Protein AF-A0A1F7WSY1-F1 (afdb_monomer)

Structure (mmCIF, N/CA/C/O backbone):
data_AF-A0A1F7WSY1-F1
#
_entry.id   AF-A0A1F7WSY1-F1
#
loop_
_atom_site.group_PDB
_atom_site.id
_atom_site.type_symbol
_atom_site.label_atom_id
_atom_site.label_alt_id
_atom_site.label_comp_id
_atom_site.label_asym_id
_atom_site.label_entity_id
_atom_site.label_seq_id
_atom_site.pdbx_PDB_ins_code
_atom_site.Cartn_x
_atom_site.Cartn_y
_atom_site.Cartn_z
_atom_site.occupancy
_atom_site.B_iso_or_equiv
_atom_site.auth_seq_id
_atom_site.auth_comp_id
_atom_site.auth_asym_id
_atom_site.auth_atom_id
_atom_site.pdbx_PDB_model_num
ATOM 1 N N . MET A 1 1 ? 12.623 -7.078 -14.107 1.00 89.69 1 MET A N 1
ATOM 2 C CA . MET A 1 1 ? 13.738 -6.676 -13.212 1.00 89.69 1 MET A CA 1
ATOM 3 C C . MET A 1 1 ? 13.672 -5.173 -12.927 1.00 89.69 1 MET A C 1
ATOM 5 O O . MET A 1 1 ? 12.948 -4.482 -13.641 1.00 89.69 1 MET A O 1
ATOM 9 N N . TYR A 1 2 ? 14.386 -4.646 -11.928 1.00 92.38 2 TYR A N 1
ATOM 10 C CA . TYR A 1 2 ? 14.511 -3.197 -11.678 1.00 92.38 2 TYR A CA 1
ATOM 11 C C . TYR A 1 2 ? 15.981 -2.773 -11.548 1.00 92.38 2 TYR A C 1
ATOM 13 O O . TYR A 1 2 ? 16.820 -3.574 -11.145 1.00 92.38 2 TYR A O 1
ATOM 21 N N . CYS A 1 3 ? 16.303 -1.524 -11.893 1.00 93.38 3 CYS A N 1
ATOM 22 C CA . CYS A 1 3 ? 17.644 -0.972 -11.691 1.00 93.38 3 CYS A CA 1
ATOM 23 C C . CYS A 1 3 ? 17.739 -0.294 -10.312 1.00 93.38 3 CYS A C 1
ATOM 25 O O . CYS A 1 3 ? 16.934 0.609 -10.045 1.00 93.38 3 CYS A O 1
ATOM 27 N N . PRO A 1 4 ? 18.701 -0.671 -9.446 1.00 92.19 4 PRO A N 1
ATOM 28 C CA . PRO A 1 4 ? 18.870 -0.024 -8.150 1.00 92.19 4 PRO A CA 1
ATOM 29 C C . PRO A 1 4 ? 19.307 1.436 -8.281 1.00 92.19 4 PRO A C 1
ATOM 31 O O . PRO A 1 4 ? 18.852 2.240 -7.477 1.00 92.19 4 PRO A O 1
ATOM 34 N N . GLU A 1 5 ? 20.072 1.809 -9.311 1.00 94.31 5 GLU A N 1
ATOM 35 C CA . GLU A 1 5 ? 20.582 3.176 -9.481 1.00 94.31 5 GLU A CA 1
ATOM 36 C C . GLU A 1 5 ? 19.588 4.089 -10.205 1.00 94.31 5 GLU A C 1
ATOM 38 O O . GLU A 1 5 ? 19.023 5.000 -9.599 1.00 94.31 5 GLU A O 1
ATOM 43 N N . CYS A 1 6 ? 19.278 3.804 -11.474 1.00 92.31 6 CYS A N 1
ATOM 44 C CA . CYS A 1 6 ? 18.377 4.633 -12.284 1.00 92.31 6 CYS A CA 1
ATOM 45 C C . CYS A 1 6 ? 16.902 4.597 -11.841 1.00 92.31 6 CYS A C 1
ATOM 47 O O . CYS A 1 6 ? 16.090 5.326 -12.404 1.00 92.31 6 CYS A O 1
ATOM 49 N N . LYS A 1 7 ? 16.524 3.721 -10.896 1.00 89.06 7 LYS A N 1
ATOM 50 C CA . LYS A 1 7 ? 15.145 3.487 -10.406 1.00 89.06 7 LYS A CA 1
ATOM 51 C C . LYS A 1 7 ? 14.112 3.104 -11.485 1.00 89.06 7 LYS A C 1
ATOM 53 O O . LYS A 1 7 ? 12.918 3.031 -11.185 1.00 89.06 7 LYS A O 1
ATOM 58 N N . VAL A 1 8 ? 14.567 2.828 -12.710 1.00 87.44 8 VAL A N 1
ATOM 59 C CA . VAL A 1 8 ? 13.751 2.351 -13.833 1.00 87.44 8 VAL A CA 1
ATOM 60 C C . VAL A 1 8 ? 13.444 0.858 -13.720 1.00 87.44 8 VAL A C 1
ATOM 62 O O . VAL A 1 8 ? 14.187 0.082 -13.109 1.00 87.44 8 VAL A O 1
ATOM 65 N N . ASN A 1 9 ? 12.344 0.448 -14.345 1.00 88.62 9 ASN A N 1
ATOM 66 C CA . ASN A 1 9 ? 11.830 -0.913 -14.297 1.00 88.62 9 ASN A CA 1
ATOM 67 C C . ASN A 1 9 ? 11.799 -1.539 -15.694 1.00 88.62 9 ASN A C 1
ATOM 69 O O . ASN A 1 9 ? 11.517 -0.865 -16.682 1.00 88.62 9 ASN A O 1
ATOM 73 N N . TYR A 1 10 ? 12.015 -2.851 -15.756 1.00 85.50 10 TYR A N 1
ATOM 74 C CA . TYR A 1 10 ? 12.057 -3.623 -16.993 1.00 85.50 10 TYR A CA 1
ATOM 75 C C . TYR A 1 10 ? 11.055 -4.777 -16.945 1.00 85.50 10 TYR A C 1
ATOM 77 O O . TYR A 1 10 ? 11.043 -5.575 -15.997 1.00 85.50 10 TYR A O 1
ATOM 85 N N . LYS A 1 11 ? 10.248 -4.892 -18.003 1.00 80.94 11 LYS A N 1
ATOM 86 C CA . LYS A 1 11 ? 9.340 -6.017 -18.243 1.00 80.94 11 LYS A CA 1
ATOM 87 C C . LYS A 1 11 ? 10.084 -7.095 -19.039 1.00 80.94 11 LYS A C 1
ATOM 89 O O . LYS A 1 11 ? 10.349 -6.901 -20.219 1.00 80.94 11 LYS A O 1
ATOM 94 N N . GLY A 1 12 ? 10.425 -8.201 -18.380 1.00 76.75 12 GLY A N 1
ATOM 95 C CA . GLY A 1 12 ? 11.245 -9.286 -18.935 1.00 76.75 12 GLY A CA 1
ATOM 96 C C . GLY A 1 12 ? 12.571 -9.492 -18.195 1.00 76.75 12 GLY A C 1
ATOM 97 O O . GLY A 1 12 ? 12.877 -8.789 -17.222 1.00 76.75 12 GLY A O 1
ATOM 98 N N . GLU A 1 13 ? 13.342 -10.471 -18.667 1.00 78.12 13 GLU A N 1
ATOM 99 C CA . GLU A 1 13 ? 14.622 -10.900 -18.090 1.00 78.12 13 GLU A CA 1
ATOM 100 C C . GLU A 1 13 ? 15.801 -10.213 -18.785 1.00 78.12 13 GLU A C 1
ATOM 102 O O . GLU A 1 13 ? 16.451 -10.749 -19.678 1.00 78.12 13 GLU A O 1
ATOM 107 N N . PHE A 1 14 ? 16.067 -8.981 -18.361 1.00 87.19 14 PHE A N 1
ATOM 108 C CA . PHE A 1 14 ? 17.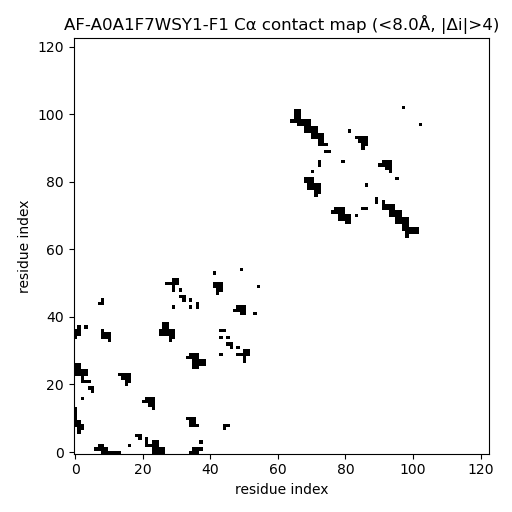289 -8.257 -18.697 1.00 87.19 14 PHE A CA 1
ATOM 109 C C . PHE A 1 14 ? 18.281 -8.407 -17.543 1.00 87.19 14 PHE A C 1
ATOM 111 O O . PHE A 1 14 ? 17.884 -8.257 -16.387 1.00 87.19 14 PHE A O 1
ATOM 118 N N . LYS A 1 15 ? 19.561 -8.663 -17.843 1.00 92.88 15 LYS A N 1
ATOM 119 C CA . LYS A 1 15 ? 20.605 -8.773 -16.811 1.00 92.88 15 LYS A CA 1
ATOM 120 C C . LYS A 1 15 ? 21.173 -7.416 -16.375 1.00 92.88 15 LYS A C 1
ATOM 122 O O . LYS A 1 15 ? 21.430 -7.226 -15.195 1.00 92.88 15 LYS A O 1
ATOM 127 N N . TYR A 1 16 ? 21.327 -6.470 -17.303 1.00 95.44 16 TYR A N 1
ATOM 128 C CA . TYR A 1 16 ? 21.948 -5.164 -17.049 1.00 95.44 16 TYR A CA 1
ATOM 129 C C . TYR A 1 16 ? 21.058 -4.000 -17.496 1.00 95.44 16 TYR A C 1
ATOM 131 O O . TYR A 1 16 ? 20.270 -4.120 -18.438 1.00 95.44 16 TYR A O 1
ATOM 139 N N . CYS A 1 17 ? 21.180 -2.868 -16.804 1.00 94.38 17 CYS A N 1
ATOM 140 C CA . CYS A 1 17 ? 20.472 -1.627 -17.092 1.00 94.38 17 CYS A CA 1
ATOM 141 C C . CYS A 1 17 ? 20.983 -1.001 -18.393 1.00 94.38 17 CYS A C 1
ATOM 143 O O . CYS A 1 17 ? 22.165 -0.692 -18.504 1.00 94.38 17 CYS A O 1
ATOM 145 N N . VAL A 1 18 ? 20.093 -0.723 -19.349 1.00 92.25 18 VAL A N 1
ATOM 146 C CA . VAL A 1 18 ? 20.489 -0.125 -20.643 1.00 92.25 18 VAL A CA 1
ATOM 147 C C . VAL A 1 18 ? 21.022 1.311 -20.528 1.00 92.25 18 VAL A C 1
ATOM 149 O O . VAL A 1 18 ? 21.608 1.815 -21.479 1.00 92.25 18 VAL A O 1
ATOM 152 N N . THR A 1 19 ? 20.813 1.973 -19.383 1.00 93.75 19 THR A N 1
ATOM 153 C CA . THR A 1 19 ? 21.192 3.378 -19.160 1.00 93.75 19 THR A CA 1
ATOM 154 C C . THR A 1 19 ? 22.507 3.530 -18.393 1.00 93.75 19 THR A C 1
ATOM 156 O O . THR A 1 19 ? 23.304 4.396 -18.733 1.00 93.75 19 THR A O 1
ATOM 159 N N . CYS A 1 20 ? 22.742 2.713 -17.360 1.00 96.19 20 CYS A N 1
ATOM 160 C CA . CYS A 1 20 ? 23.930 2.812 -16.496 1.00 96.19 20 CYS A CA 1
ATOM 161 C C . CYS A 1 20 ? 24.784 1.536 -16.431 1.00 96.19 20 CYS A C 1
ATOM 163 O O . CYS A 1 20 ? 25.765 1.510 -15.697 1.00 96.19 20 CYS A O 1
ATOM 165 N N . ASN A 1 21 ? 24.416 0.480 -17.164 1.00 95.81 21 ASN A N 1
ATOM 166 C CA . ASN A 1 21 ? 25.078 -0.831 -17.177 1.00 95.81 21 ASN A CA 1
ATOM 167 C C . ASN A 1 21 ? 25.115 -1.584 -15.822 1.00 95.81 21 ASN A C 1
ATOM 169 O O . ASN A 1 21 ? 25.720 -2.649 -15.731 1.00 95.81 21 ASN A O 1
ATOM 173 N N . GLU A 1 22 ? 24.433 -1.079 -14.792 1.00 96.75 22 GLU A N 1
ATOM 174 C CA . GLU A 1 22 ? 24.300 -1.734 -13.484 1.00 96.75 22 GLU A CA 1
ATOM 175 C C . GLU A 1 22 ? 23.518 -3.055 -13.571 1.00 96.75 22 GLU A C 1
ATOM 177 O O . GLU A 1 22 ? 22.622 -3.187 -14.415 1.00 96.75 22 GLU A O 1
ATOM 182 N N . GLU A 1 23 ? 23.810 -4.023 -12.695 1.00 95.75 23 GLU A N 1
ATOM 183 C CA . GLU A 1 23 ? 23.052 -5.279 -12.647 1.00 95.75 23 GLU A CA 1
ATOM 184 C C . GLU A 1 23 ? 21.599 -5.023 -12.216 1.00 95.75 23 GLU A C 1
ATOM 186 O O . GLU A 1 23 ? 21.294 -4.241 -11.309 1.00 95.75 23 GLU A O 1
ATOM 191 N N . LEU A 1 24 ? 20.663 -5.659 -12.920 1.00 92.88 24 LEU A N 1
ATOM 192 C CA . LEU A 1 24 ? 19.246 -5.530 -12.627 1.00 92.88 24 LEU A CA 1
ATOM 193 C C . LEU A 1 24 ? 18.838 -6.551 -11.575 1.00 92.88 24 LEU A C 1
ATOM 195 O O . LEU A 1 24 ? 19.139 -7.737 -11.673 1.00 92.88 24 LEU A O 1
ATOM 199 N N . LEU A 1 25 ? 18.079 -6.084 -10.591 1.00 92.38 25 LEU A N 1
ATOM 200 C CA . LEU A 1 25 ? 17.653 -6.888 -9.459 1.00 92.38 25 LEU A CA 1
ATOM 201 C C . LEU A 1 25 ? 16.238 -7.437 -9.675 1.00 92.38 25 LEU A C 1
ATOM 203 O O . LEU A 1 25 ? 15.371 -6.812 -10.306 1.00 92.38 25 LEU A O 1
ATOM 207 N N . ALA A 1 26 ? 16.002 -8.628 -9.131 1.00 89.88 26 ALA A N 1
ATOM 208 C CA . ALA A 1 26 ? 14.654 -9.128 -8.907 1.00 89.88 26 ALA A CA 1
ATOM 209 C C . ALA A 1 26 ? 13.989 -8.304 -7.796 1.00 89.88 26 ALA A C 1
ATOM 211 O O . ALA A 1 26 ? 14.660 -7.809 -6.893 1.00 89.88 26 ALA A O 1
ATOM 212 N N . GLY A 1 27 ? 12.669 -8.161 -7.855 1.00 88.12 27 GLY A N 1
ATOM 213 C CA . GLY A 1 27 ? 11.918 -7.468 -6.816 1.00 88.12 27 GLY A CA 1
ATOM 214 C C . GLY A 1 27 ?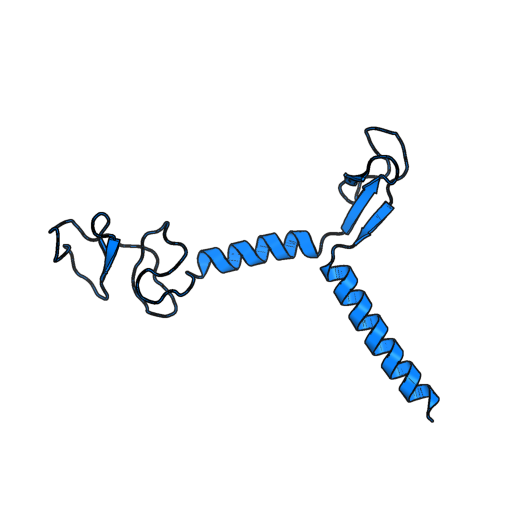 10.413 -7.550 -7.039 1.00 88.12 27 GLY A C 1
ATOM 215 O O . GLY A 1 27 ? 9.960 -8.012 -8.092 1.00 88.12 27 GLY A O 1
ATOM 216 N N . LYS A 1 28 ? 9.638 -7.117 -6.044 1.00 89.81 28 LYS A N 1
ATOM 217 C CA . LYS A 1 28 ? 8.186 -7.309 -5.981 1.00 89.81 28 LYS A CA 1
ATOM 218 C C . LYS A 1 28 ? 7.439 -6.888 -7.252 1.00 89.81 28 LYS A C 1
ATOM 220 O O . LYS A 1 28 ? 7.563 -5.768 -7.764 1.00 89.81 28 LYS A O 1
ATOM 225 N N . ILE A 1 29 ? 6.632 -7.820 -7.749 1.00 89.81 29 ILE A N 1
ATOM 226 C CA . ILE A 1 29 ? 5.850 -7.678 -8.975 1.00 89.81 29 ILE A CA 1
ATOM 227 C C . ILE A 1 29 ? 4.567 -6.895 -8.675 1.00 89.81 29 ILE A C 1
ATOM 229 O O . ILE A 1 29 ? 3.830 -7.222 -7.747 1.00 89.81 29 ILE A O 1
ATOM 233 N N . CYS A 1 30 ? 4.283 -5.861 -9.467 1.00 88.88 30 CYS A N 1
ATOM 234 C CA . CYS A 1 30 ? 2.986 -5.185 -9.441 1.00 88.88 30 CYS A CA 1
ATOM 235 C C . CYS A 1 30 ? 1.914 -6.095 -10.064 1.00 88.88 30 CYS A C 1
ATOM 237 O O . CYS A 1 30 ? 2.070 -6.503 -11.214 1.00 88.88 30 CYS A O 1
ATOM 239 N N . SER A 1 31 ? 0.816 -6.376 -9.355 1.00 89.50 31 SER A N 1
ATOM 240 C CA . SER A 1 31 ? -0.270 -7.234 -9.861 1.00 89.50 31 SER A CA 1
ATOM 241 C C . SER A 1 31 ? -1.054 -6.624 -11.029 1.00 89.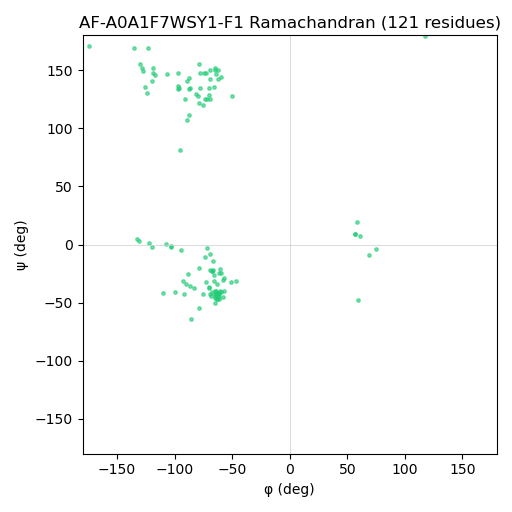50 31 SER A C 1
ATOM 243 O O . SER A 1 31 ? -1.614 -7.358 -11.835 1.00 89.50 31 SER A O 1
ATOM 245 N N . HIS A 1 32 ? -1.046 -5.295 -11.178 1.00 90.62 32 HIS A N 1
ATOM 246 C CA . HIS A 1 32 ? -1.710 -4.614 -12.290 1.00 90.62 32 HIS A CA 1
ATOM 247 C C . HIS A 1 32 ? -0.896 -4.680 -13.599 1.00 90.62 32 HIS A C 1
ATOM 249 O O . HIS A 1 32 ? -1.392 -5.144 -14.623 1.00 90.62 32 HIS A O 1
ATOM 255 N N . CYS A 1 33 ? 0.375 -4.253 -13.589 1.00 90.31 33 CYS A N 1
ATOM 256 C CA . CYS A 1 33 ? 1.190 -4.140 -14.813 1.00 90.31 33 CYS A CA 1
ATOM 257 C C . CYS A 1 33 ? 2.295 -5.205 -14.964 1.00 90.31 33 CYS A C 1
ATOM 259 O O . CYS A 1 33 ? 3.040 -5.176 -15.947 1.00 90.31 33 CYS A O 1
ATOM 261 N N . HIS A 1 34 ? 2.420 -6.132 -14.008 1.00 89.06 34 HIS A N 1
ATOM 262 C CA . HIS A 1 34 ? 3.390 -7.240 -13.986 1.00 89.06 34 HIS A CA 1
ATOM 263 C C . HIS A 1 34 ? 4.869 -6.817 -14.045 1.00 89.06 34 HIS A C 1
ATOM 265 O O . HIS A 1 34 ? 5.756 -7.609 -14.358 1.00 89.06 34 HIS A O 1
ATOM 271 N N . THR A 1 35 ? 5.153 -5.557 -13.722 1.00 89.75 35 THR A N 1
ATOM 272 C CA . THR A 1 35 ? 6.511 -5.006 -13.685 1.00 89.75 35 THR A CA 1
ATOM 273 C C . THR A 1 35 ? 7.133 -5.199 -12.303 1.00 89.75 35 THR A C 1
ATOM 275 O O . THR A 1 35 ? 6.451 -5.041 -11.290 1.00 89.75 35 THR A O 1
ATOM 278 N N . ALA A 1 36 ? 8.426 -5.533 -12.263 1.00 91.38 36 ALA A N 1
ATOM 279 C CA . ALA A 1 36 ? 9.198 -5.666 -11.027 1.00 91.38 36 ALA A CA 1
ATOM 280 C C . ALA A 1 36 ? 9.605 -4.291 -10.481 1.00 91.38 36 ALA A C 1
ATOM 282 O O . ALA A 1 36 ? 10.084 -3.440 -11.232 1.00 91.38 36 ALA A O 1
ATOM 283 N N . ASN A 1 37 ? 9.443 -4.083 -9.177 1.00 90.69 37 ASN A N 1
ATOM 284 C CA . ASN A 1 37 ? 9.774 -2.849 -8.461 1.00 90.69 37 ASN A CA 1
ATOM 285 C C . ASN A 1 37 ? 10.756 -3.157 -7.322 1.00 90.69 37 ASN A C 1
ATOM 287 O O . ASN A 1 37 ? 10.950 -4.319 -6.976 1.00 90.69 37 ASN A O 1
ATOM 291 N N . SER A 1 38 ? 11.337 -2.122 -6.712 1.00 90.19 38 SER A N 1
ATOM 292 C CA . SER A 1 38 ? 12.119 -2.295 -5.484 1.00 90.19 38 SER A CA 1
ATOM 293 C C . SER A 1 38 ? 11.250 -2.899 -4.378 1.00 90.19 38 SER A C 1
ATOM 295 O O . SER A 1 38 ? 10.083 -2.518 -4.222 1.00 90.19 38 SER A O 1
ATOM 297 N N . GLU A 1 39 ? 11.833 -3.763 -3.545 1.00 87.44 39 GLU A N 1
ATOM 298 C CA . GLU A 1 39 ? 11.178 -4.319 -2.350 1.00 87.44 39 GLU A CA 1
ATOM 299 C C . GLU A 1 39 ? 10.561 -3.229 -1.455 1.00 87.44 39 GLU A C 1
ATOM 301 O O . GLU A 1 39 ? 9.484 -3.399 -0.876 1.00 87.44 39 GLU A O 1
ATOM 306 N N . SER A 1 40 ? 11.175 -2.043 -1.425 1.00 86.25 40 SER A N 1
ATOM 307 C CA . SER A 1 40 ? 10.696 -0.883 -0.670 1.00 86.25 40 SER A CA 1
ATOM 308 C C . SER A 1 40 ? 9.545 -0.081 -1.308 1.00 86.25 40 SER A C 1
ATOM 310 O O . SER A 1 40 ? 8.865 0.631 -0.574 1.00 86.25 40 SER A O 1
ATOM 312 N N . SER A 1 41 ? 9.283 -0.164 -2.624 1.00 87.88 41 SER A N 1
ATOM 313 C CA . SER A 1 41 ? 8.609 0.914 -3.399 1.00 87.88 41 SER A CA 1
ATOM 314 C C . SER A 1 41 ? 7.204 1.361 -2.948 1.00 87.88 41 SER A C 1
ATOM 316 O O . SER A 1 41 ? 6.857 2.522 -3.141 1.00 87.88 41 SER A O 1
ATOM 318 N N . ARG A 1 42 ? 6.389 0.468 -2.366 1.00 87.44 42 ARG A N 1
ATOM 319 C CA . ARG A 1 42 ? 4.937 0.611 -2.052 1.00 87.44 42 ARG A CA 1
ATOM 320 C C . ARG A 1 42 ? 3.997 0.884 -3.238 1.00 87.44 42 ARG A C 1
ATOM 322 O O . ARG A 1 42 ? 2.974 0.217 -3.343 1.00 87.44 42 ARG A O 1
ATOM 329 N N . ILE A 1 43 ? 4.323 1.834 -4.107 1.00 89.25 43 ILE A N 1
ATOM 330 C CA . ILE A 1 43 ? 3.602 2.178 -5.3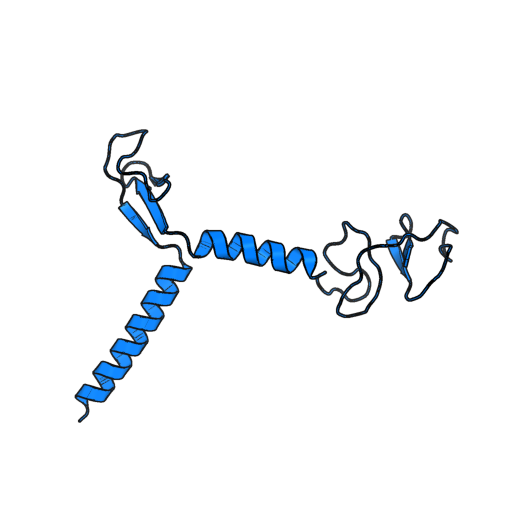43 1.00 89.25 43 ILE A CA 1
ATOM 331 C C . ILE A 1 43 ? 4.433 1.681 -6.533 1.00 89.25 43 ILE A C 1
ATOM 333 O O . ILE A 1 43 ? 5.661 1.645 -6.463 1.00 89.25 43 ILE A O 1
ATOM 337 N N . CYS A 1 44 ? 3.793 1.261 -7.623 1.00 89.50 44 CYS A N 1
ATOM 338 C CA . CYS A 1 44 ? 4.499 0.875 -8.836 1.00 89.50 44 CYS A CA 1
ATOM 339 C C . CYS A 1 44 ? 5.007 2.106 -9.597 1.00 89.50 44 CYS A C 1
ATOM 341 O O . CYS A 1 44 ? 4.213 2.912 -10.081 1.00 89.50 44 CYS A O 1
ATOM 343 N N . ASN A 1 45 ? 6.325 2.189 -9.788 1.00 87.88 45 ASN A N 1
ATOM 344 C CA . ASN A 1 45 ? 6.986 3.279 -10.515 1.00 87.88 45 ASN A CA 1
ATOM 345 C C . ASN A 1 45 ? 6.532 3.405 -11.987 1.00 87.88 45 ASN A C 1
ATOM 347 O O . ASN A 1 45 ? 6.703 4.467 -12.576 1.00 87.88 45 ASN A O 1
ATOM 351 N N . LEU A 1 46 ? 5.974 2.341 -12.585 1.00 88.56 46 LEU A N 1
ATOM 352 C CA . LEU A 1 46 ? 5.537 2.337 -13.987 1.00 88.56 46 LEU A CA 1
ATOM 353 C C . LEU A 1 46 ? 4.064 2.733 -14.179 1.00 88.56 46 LEU A C 1
ATOM 355 O O . LEU A 1 46 ? 3.754 3.441 -15.131 1.00 88.56 46 LEU A O 1
ATOM 359 N N . CYS A 1 47 ? 3.148 2.239 -13.337 1.00 90.69 47 CYS A N 1
ATOM 360 C CA . CYS A 1 47 ? 1.701 2.411 -13.549 1.00 90.69 47 CYS A CA 1
ATOM 361 C C . CYS A 1 47 ? 0.963 3.159 -12.428 1.00 90.69 47 CYS A C 1
ATOM 363 O O . CYS A 1 47 ? -0.243 3.348 -12.540 1.00 90.69 47 CYS A O 1
ATOM 365 N N . GLY A 1 48 ? 1.648 3.557 -11.351 1.00 89.62 48 GLY A N 1
ATOM 366 C CA . GLY A 1 48 ? 1.053 4.301 -10.235 1.00 89.62 48 GLY A CA 1
ATOM 367 C C . GLY A 1 48 ? 0.167 3.484 -9.285 1.00 89.62 48 GLY A C 1
ATOM 368 O O . GLY A 1 48 ? -0.269 4.021 -8.273 1.00 89.62 48 GLY A O 1
ATOM 369 N N . GLU A 1 49 ? -0.077 2.200 -9.563 1.00 90.50 49 GLU A N 1
ATOM 370 C CA . GLU A 1 49 ? -0.899 1.335 -8.708 1.00 90.50 49 GLU A CA 1
ATOM 371 C C . GLU A 1 49 ? -0.162 0.916 -7.422 1.00 90.50 49 GLU A C 1
ATOM 373 O O . GLU A 1 49 ? 1.060 0.720 -7.422 1.00 90.50 49 GLU A O 1
ATOM 378 N N . PHE A 1 50 ? -0.895 0.733 -6.322 1.00 88.38 50 PHE A N 1
ATOM 379 C CA . PHE A 1 50 ? -0.339 0.223 -5.072 1.00 88.38 50 PHE A CA 1
ATOM 380 C C . PHE A 1 50 ? 0.067 -1.250 -5.189 1.00 88.38 50 PHE A C 1
ATOM 382 O O . PHE A 1 50 ? -0.605 -2.079 -5.799 1.00 88.38 50 PHE A O 1
ATOM 389 N N . ILE A 1 51 ? 1.174 -1.609 -4.545 1.00 86.12 51 ILE A N 1
ATOM 390 C CA . ILE A 1 51 ? 1.672 -2.982 -4.527 1.00 86.12 51 ILE A CA 1
ATOM 391 C C . ILE A 1 51 ? 0.996 -3.715 -3.354 1.00 86.12 51 ILE A C 1
ATOM 393 O O . ILE A 1 51 ? 1.228 -3.408 -2.183 1.00 86.12 51 ILE A O 1
ATOM 397 N N . GLU A 1 52 ? 0.118 -4.670 -3.684 1.00 68.94 52 GLU A N 1
ATOM 398 C CA . GLU A 1 52 ? -0.904 -5.275 -2.802 1.00 68.94 52 GLU A CA 1
ATOM 399 C C . GLU A 1 52 ? -0.456 -5.702 -1.397 1.00 68.94 52 GLU A C 1
ATOM 401 O O . GLU A 1 52 ? -1.259 -5.676 -0.457 1.00 68.94 52 GLU A O 1
ATOM 406 N N . THR A 1 53 ? 0.804 -6.114 -1.240 1.00 65.94 53 THR A N 1
ATOM 407 C CA . THR A 1 53 ? 1.376 -6.549 0.043 1.00 65.94 53 THR A CA 1
ATOM 408 C C . THR A 1 53 ? 1.274 -5.482 1.128 1.00 65.94 53 THR A C 1
ATOM 410 O O . THR A 1 53 ? 1.181 -5.819 2.310 1.00 65.94 53 THR A O 1
ATOM 413 N N . ASP A 1 54 ? 1.276 -4.207 0.735 1.00 60.56 54 ASP A N 1
ATOM 414 C CA . ASP A 1 54 ? 1.199 -3.076 1.655 1.00 60.56 54 ASP A CA 1
ATOM 415 C C . ASP A 1 54 ? -0.269 -2.674 1.922 1.00 60.56 54 ASP A C 1
ATOM 417 O O . ASP A 1 54 ? -0.625 -2.376 3.063 1.00 60.56 54 ASP A O 1
ATOM 421 N N . VAL A 1 55 ? -1.165 -2.804 0.932 1.00 61.81 55 VAL A N 1
ATOM 422 C CA . VAL A 1 55 ? -2.611 -2.523 1.080 1.00 61.81 55 VAL A CA 1
ATOM 423 C C . VAL A 1 55 ? -3.282 -3.489 2.061 1.00 61.81 55 VAL A C 1
ATOM 425 O O . VAL A 1 55 ? -3.991 -3.052 2.968 1.00 61.81 55 VAL A O 1
ATOM 428 N N . LYS A 1 56 ? -3.018 -4.800 1.948 1.00 61.94 56 LYS A N 1
ATOM 429 C CA . LYS A 1 56 ? -3.588 -5.814 2.861 1.00 61.94 56 LYS A CA 1
ATOM 430 C C . LYS A 1 56 ? -3.132 -5.613 4.314 1.00 61.94 56 LYS A C 1
ATOM 432 O O . LYS A 1 56 ? -3.922 -5.830 5.231 1.00 61.94 56 LYS A O 1
ATOM 437 N N . LYS A 1 57 ? -1.893 -5.149 4.532 1.00 61.25 57 LYS A N 1
ATOM 438 C CA . LYS A 1 57 ? -1.376 -4.795 5.868 1.00 61.25 57 LYS A CA 1
ATOM 439 C C . LYS A 1 57 ? -2.062 -3.554 6.441 1.00 61.25 57 LYS A C 1
ATOM 441 O O . LYS A 1 57 ? -2.438 -3.570 7.606 1.00 61.25 57 LYS A O 1
ATOM 446 N N . LEU A 1 58 ? -2.239 -2.504 5.636 1.00 61.22 58 LEU A N 1
ATOM 447 C CA . LEU A 1 58 ? -2.930 -1.279 6.059 1.00 61.22 58 LEU A CA 1
ATOM 448 C C . LEU A 1 58 ? -4.397 -1.550 6.422 1.00 61.22 58 LEU A C 1
ATOM 450 O O . LEU A 1 58 ? -4.868 -1.080 7.456 1.00 61.22 58 LEU A O 1
ATOM 454 N N . TYR A 1 59 ? -5.100 -2.359 5.624 1.00 60.06 59 TYR A N 1
ATOM 455 C CA . TYR A 1 59 ? -6.466 -2.775 5.944 1.00 60.06 59 TYR A CA 1
ATOM 456 C C . TYR A 1 59 ? -6.537 -3.612 7.225 1.00 60.06 59 TYR A C 1
ATOM 458 O O . TYR A 1 59 ? -7.421 -3.373 8.044 1.00 60.06 59 TYR A O 1
ATOM 466 N N . SER A 1 60 ? -5.618 -4.561 7.445 1.00 60.03 60 SER A N 1
ATOM 467 C CA . SER A 1 60 ? -5.681 -5.420 8.634 1.00 60.03 60 SER A CA 1
ATOM 468 C C . SER A 1 60 ? -5.434 -4.651 9.937 1.00 60.03 60 SER A C 1
ATOM 470 O O . SER A 1 60 ? -6.167 -4.860 10.907 1.00 60.03 60 SER A O 1
ATOM 472 N N . THR A 1 61 ? -4.479 -3.715 9.979 1.00 58.81 61 THR A N 1
ATOM 473 C CA . THR A 1 61 ? -4.269 -2.859 11.162 1.00 58.81 61 THR A CA 1
ATOM 474 C C . THR A 1 61 ? -5.388 -1.841 11.368 1.00 58.81 61 THR A C 1
ATOM 476 O O . THR A 1 61 ? -5.787 -1.637 12.515 1.00 58.81 61 THR A O 1
ATOM 479 N N . ALA A 1 62 ? -5.943 -1.258 10.298 1.00 57.16 62 ALA A N 1
ATOM 480 C CA . ALA A 1 62 ? -7.090 -0.354 10.395 1.00 57.16 62 ALA A CA 1
ATOM 481 C C . ALA A 1 62 ? -8.348 -1.076 10.907 1.00 57.16 62 ALA A C 1
ATOM 483 O O . ALA A 1 62 ? -8.940 -0.654 11.895 1.00 57.16 62 ALA A O 1
ATOM 484 N N . GLN A 1 63 ? -8.727 -2.214 10.320 1.00 57.19 63 GLN A N 1
ATOM 485 C CA . GLN A 1 63 ? -9.898 -2.982 10.763 1.00 57.19 63 GLN A CA 1
ATOM 486 C C . GLN A 1 63 ? -9.783 -3.378 12.250 1.00 57.19 63 GLN A C 1
ATOM 488 O O . GLN A 1 63 ? -10.727 -3.237 13.026 1.00 57.19 63 GLN A O 1
ATOM 493 N N . THR A 1 64 ? -8.578 -3.770 12.679 1.00 55.88 64 THR A N 1
ATOM 494 C CA . THR A 1 64 ? -8.294 -4.191 14.062 1.00 55.88 64 THR A CA 1
ATOM 495 C C . THR A 1 64 ? -8.421 -3.062 15.095 1.00 55.88 64 THR A C 1
ATOM 497 O O . THR A 1 64 ? -8.597 -3.356 16.279 1.00 55.88 64 THR A O 1
ATOM 500 N N . SER A 1 65 ? -8.323 -1.786 14.704 1.00 56.31 65 SER A N 1
ATOM 501 C CA . SER A 1 65 ? -8.567 -0.645 15.603 1.00 56.31 65 SER A CA 1
ATOM 502 C C . SER A 1 65 ? -10.017 -0.150 15.550 1.00 56.31 65 SER A C 1
ATOM 504 O O . SER A 1 65 ? -10.543 0.283 16.573 1.00 56.31 65 SER A O 1
ATOM 506 N N . LEU A 1 66 ? -10.682 -0.273 14.398 1.00 58.56 66 LEU A N 1
ATOM 507 C CA . LEU A 1 66 ? -12.056 0.188 14.168 1.00 58.56 66 LEU A CA 1
ATOM 508 C C . LEU A 1 66 ? -13.128 -0.678 14.852 1.00 58.56 66 LEU A C 1
ATOM 510 O O . LEU A 1 66 ? -14.159 -0.142 15.263 1.00 58.56 66 LEU A O 1
ATOM 514 N N . ASP A 1 67 ? -12.888 -1.988 14.984 1.00 58.25 67 ASP A N 1
ATOM 515 C CA . ASP A 1 67 ? -13.833 -2.956 15.571 1.00 58.25 67 ASP A CA 1
ATOM 516 C C . ASP A 1 67 ? -13.614 -3.224 17.075 1.00 5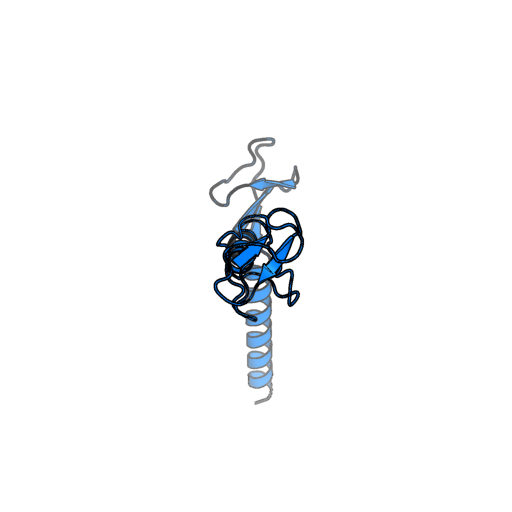8.25 67 ASP A C 1
ATOM 518 O O . ASP A 1 67 ? -14.396 -3.938 17.709 1.00 58.25 67 ASP A O 1
ATOM 522 N N . LYS A 1 68 ? -12.564 -2.665 17.692 1.00 69.00 68 LYS A N 1
ATOM 523 C CA . LYS A 1 68 ? -12.286 -2.895 19.118 1.00 69.00 68 LYS A CA 1
ATOM 524 C C . LYS A 1 68 ? -13.161 -2.034 20.021 1.00 69.00 68 LYS A C 1
ATOM 526 O O . LYS A 1 68 ? -13.167 -0.810 19.939 1.00 69.00 68 LYS A O 1
ATOM 531 N N . THR A 1 69 ? -13.824 -2.692 20.966 1.00 77.88 69 THR A N 1
ATOM 532 C CA . THR A 1 69 ? -14.346 -2.043 22.170 1.00 77.88 69 THR A CA 1
ATOM 533 C C . THR A 1 69 ? -13.187 -1.639 23.078 1.00 77.88 69 THR A C 1
ATOM 535 O O . THR A 1 69 ? -12.262 -2.420 23.319 1.00 77.88 69 THR A O 1
ATOM 538 N N . TYR A 1 70 ? -13.238 -0.419 23.597 1.00 84.94 70 TYR A N 1
ATOM 539 C CA . TYR A 1 70 ? -12.256 0.116 24.534 1.00 84.94 70 TYR A CA 1
ATOM 540 C C . TYR A 1 70 ? -12.974 0.835 25.671 1.00 84.94 70 TYR A C 1
ATOM 542 O O . TYR A 1 70 ? -14.184 1.049 25.630 1.00 84.94 70 TYR A O 1
ATOM 550 N N . LYS A 1 71 ? -12.239 1.178 26.722 1.00 89.19 71 LYS A N 1
ATOM 551 C CA . LYS A 1 71 ? -12.784 1.885 27.876 1.00 89.19 71 LYS A CA 1
ATOM 552 C C . LYS A 1 71 ? -12.127 3.248 28.032 1.00 89.19 71 LYS A C 1
ATOM 554 O O . LYS A 1 71 ? -10.951 3.395 27.717 1.00 89.19 71 LYS A O 1
ATOM 559 N N . VAL A 1 72 ? -12.877 4.241 28.496 1.00 91.81 72 VAL A N 1
ATOM 560 C CA . VAL A 1 72 ? -12.393 5.614 28.703 1.00 91.81 72 VAL A CA 1
ATOM 561 C C . VAL A 1 72 ? -12.681 6.036 30.133 1.00 91.81 72 VAL A C 1
ATOM 563 O O . VAL A 1 72 ? -13.774 5.799 30.645 1.00 91.81 72 VAL A O 1
ATOM 566 N N . CYS A 1 73 ? -11.710 6.669 30.786 1.00 93.75 73 CYS A N 1
ATOM 567 C CA . CYS A 1 73 ? -11.956 7.313 32.071 1.00 93.75 73 CYS A CA 1
ATOM 568 C C . CYS A 1 73 ? -12.652 8.670 31.855 1.00 93.75 73 CYS A C 1
ATOM 570 O O . CYS A 1 73 ? -12.053 9.534 31.213 1.00 93.75 73 CYS A O 1
ATOM 572 N N . PRO A 1 74 ? -13.850 8.921 32.415 1.00 92.69 74 PRO A N 1
ATOM 573 C CA . PRO A 1 74 ? -14.531 10.208 32.259 1.00 92.69 74 PRO A CA 1
ATOM 574 C C . PRO A 1 74 ? -13.797 11.364 32.961 1.00 92.69 74 PRO A C 1
ATOM 576 O O . PRO A 1 74 ? -13.966 12.515 32.577 1.00 92.69 74 PRO A O 1
ATOM 579 N N . SER A 1 75 ? -12.963 11.078 33.969 1.00 91.62 75 SER A N 1
ATOM 580 C CA . SER A 1 75 ? -12.253 12.101 34.755 1.00 91.62 75 SER A CA 1
ATOM 581 C C . SER A 1 75 ? -10.898 12.526 34.178 1.00 91.62 75 SER A C 1
ATOM 583 O O . SER A 1 75 ? -10.441 13.623 34.480 1.00 91.62 75 SER A O 1
ATOM 585 N N . CYS A 1 76 ? -10.230 11.677 33.387 1.00 91.62 76 CYS A N 1
ATOM 586 C CA . CYS A 1 76 ? -8.907 11.983 32.813 1.00 91.62 76 CYS A CA 1
ATOM 587 C C . CYS A 1 76 ? -8.790 11.728 31.300 1.00 91.62 76 CYS A C 1
ATOM 589 O O . CYS A 1 76 ? -7.706 11.878 30.741 1.00 91.62 76 CYS A O 1
ATOM 591 N N . SER A 1 77 ? -9.878 11.318 30.641 1.00 89.62 77 SER A N 1
ATOM 592 C CA . SER A 1 77 ? -9.973 11.028 29.200 1.00 89.62 77 SER A CA 1
ATOM 593 C C . SER A 1 77 ? -8.996 9.976 28.651 1.00 89.62 77 SER A C 1
ATOM 595 O O . SER A 1 77 ? -8.925 9.787 27.439 1.00 89.62 77 SER A O 1
ATOM 597 N N . GLN A 1 78 ? -8.265 9.255 29.508 1.00 89.62 78 GLN A N 1
ATOM 598 C CA . GLN A 1 78 ? -7.358 8.190 29.076 1.00 89.62 78 GLN A CA 1
ATOM 599 C C . GLN A 1 78 ? -8.108 6.938 28.607 1.00 89.62 78 GLN A C 1
ATOM 601 O O . GLN A 1 78 ? -9.170 6.584 29.132 1.00 89.62 78 GLN A O 1
ATOM 606 N N . THR A 1 79 ? -7.502 6.256 27.635 1.00 88.31 79 THR A N 1
ATOM 607 C CA . THR A 1 79 ? -8.010 5.049 26.978 1.00 88.31 79 THR A CA 1
ATOM 608 C C . THR A 1 79 ? -7.412 3.786 27.596 1.00 88.31 79 THR A C 1
ATOM 610 O O . THR A 1 79 ? -6.200 3.672 27.753 1.00 88.31 79 THR A O 1
ATOM 613 N N . PHE A 1 80 ? -8.255 2.795 27.874 1.00 86.81 80 PHE A N 1
ATOM 614 C CA . PHE A 1 80 ? -7.895 1.533 28.516 1.00 86.81 80 PHE A CA 1
ATOM 615 C C . PHE A 1 80 ? -8.441 0.334 27.731 1.00 86.81 80 PHE A C 1
ATOM 617 O O . PHE A 1 80 ? -9.454 0.418 27.030 1.00 86.81 80 PHE A O 1
ATOM 624 N N . ALA A 1 81 ? -7.789 -0.820 27.885 1.00 84.56 81 ALA A N 1
ATOM 625 C CA . ALA A 1 81 ? -8.296 -2.086 27.366 1.00 84.56 81 ALA A CA 1
ATOM 626 C C . ALA A 1 81 ? -9.621 -2.479 28.052 1.00 84.56 81 ALA A C 1
ATOM 628 O O . ALA A 1 81 ? -9.824 -2.218 29.239 1.00 84.5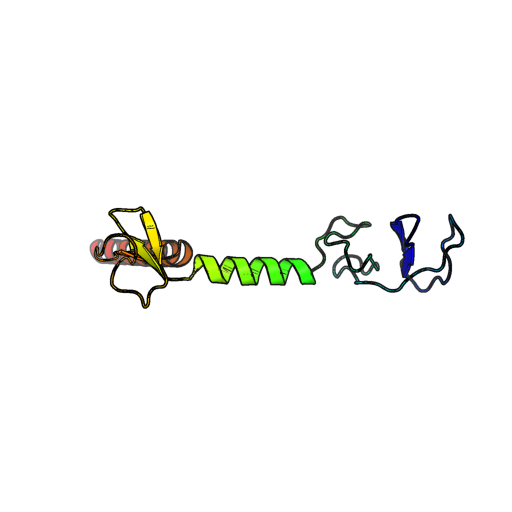6 81 ALA A O 1
ATOM 629 N N . ASN A 1 82 ? -10.524 -3.140 27.318 1.00 83.12 82 ASN A N 1
ATOM 630 C CA . ASN A 1 82 ? -11.882 -3.448 27.790 1.00 83.12 82 ASN A CA 1
ATOM 631 C C . ASN A 1 82 ? -11.919 -4.316 29.075 1.00 83.12 82 ASN A C 1
ATOM 633 O O . ASN A 1 82 ? -12.860 -4.241 29.862 1.00 83.12 82 ASN A O 1
ATOM 637 N N . ASN A 1 83 ? -10.875 -5.098 29.358 1.00 85.31 83 ASN A N 1
ATOM 638 C CA . ASN A 1 83 ? -10.776 -5.892 30.588 1.00 85.31 83 ASN A CA 1
ATOM 639 C C . ASN A 1 83 ? -10.474 -5.071 31.862 1.00 85.31 83 ASN A C 1
ATOM 641 O O . ASN A 1 83 ? -10.574 -5.617 32.957 1.00 85.31 83 ASN A O 1
ATOM 645 N N . LYS A 1 84 ? -10.114 -3.784 31.760 1.00 87.38 84 LYS A N 1
ATOM 646 C CA . LYS A 1 84 ? -9.937 -2.903 32.928 1.00 87.38 84 LYS A CA 1
ATOM 647 C C . LYS A 1 84 ? -11.296 -2.432 33.465 1.00 87.38 84 LYS A C 1
ATOM 649 O O . LYS A 1 84 ? -12.252 -2.267 32.708 1.00 87.38 84 LYS A O 1
ATOM 654 N N . ILE A 1 85 ? -11.392 -2.223 34.777 1.00 88.25 85 ILE A N 1
ATOM 655 C CA . ILE A 1 85 ? -12.623 -1.759 35.453 1.00 88.25 85 ILE A CA 1
ATOM 656 C C . ILE A 1 85 ? -12.451 -0.319 35.961 1.00 88.25 85 ILE A C 1
ATOM 658 O O . ILE A 1 85 ? -13.337 0.511 35.762 1.00 88.25 85 ILE A O 1
ATOM 662 N N . TYR A 1 86 ? -11.283 -0.015 36.531 1.00 93.81 86 TYR A N 1
ATOM 663 C CA . TYR A 1 86 ? -10.952 1.269 37.150 1.00 93.81 86 TYR A CA 1
ATOM 664 C C . TYR A 1 86 ? -9.769 1.947 36.448 1.00 93.81 86 TYR A C 1
ATOM 666 O O . TYR A 1 86 ? -8.901 1.275 35.885 1.00 93.81 86 TYR A O 1
ATOM 674 N N . CYS A 1 87 ? -9.729 3.277 36.504 1.00 93.75 87 CYS A N 1
ATOM 675 C CA . CYS A 1 87 ? -8.610 4.091 36.045 1.00 93.75 87 CYS A CA 1
ATOM 676 C C . CYS A 1 87 ? -7.425 3.992 37.015 1.00 93.75 87 CYS A C 1
ATOM 678 O O . CYS A 1 87 ? -7.558 4.321 38.192 1.00 93.75 87 CYS A O 1
ATOM 680 N N . GLU A 1 88 ? -6.247 3.627 36.512 1.00 93.50 88 GLU A N 1
ATOM 681 C CA . GLU A 1 88 ? -5.024 3.501 37.322 1.00 93.50 88 GLU A CA 1
ATOM 682 C C . GLU A 1 88 ? -4.490 4.854 37.825 1.00 93.50 88 GLU A C 1
ATOM 684 O O . GLU A 1 88 ? -3.791 4.902 38.831 1.00 93.50 88 GLU A O 1
ATOM 689 N N . THR A 1 89 ? -4.847 5.963 37.166 1.00 91.88 89 THR A N 1
ATOM 690 C CA . THR A 1 89 ? -4.404 7.317 37.548 1.00 91.88 89 THR A CA 1
ATOM 691 C C . THR A 1 89 ? -5.305 7.981 38.592 1.00 91.88 89 THR A C 1
ATOM 693 O O . THR A 1 89 ? -4.813 8.744 39.415 1.00 91.88 89 THR A O 1
ATOM 696 N N . CYS A 1 90 ? -6.623 7.747 38.549 1.00 92.88 90 CYS A N 1
ATOM 697 C CA . CYS A 1 90 ? -7.589 8.494 39.371 1.00 92.88 90 CYS A CA 1
ATOM 698 C C . CYS A 1 90 ? -8.623 7.627 40.110 1.00 92.88 90 CYS A C 1
ATOM 700 O O . CYS A 1 90 ? -9.553 8.171 40.697 1.00 92.88 90 CYS A O 1
ATOM 702 N N . GLY A 1 91 ? -8.529 6.295 40.037 1.00 92.50 91 GLY A N 1
ATOM 703 C CA . GLY A 1 91 ? -9.435 5.349 40.707 1.00 92.50 91 GLY A CA 1
ATOM 704 C C . GLY A 1 91 ? -10.874 5.294 40.170 1.00 92.50 91 GLY A C 1
ATOM 705 O O . GLY A 1 91 ? -11.631 4.403 40.545 1.00 92.50 91 GLY A O 1
ATOM 706 N N . GLY A 1 92 ? -11.266 6.215 39.284 1.00 93.12 92 GLY A N 1
ATOM 707 C CA . GLY A 1 92 ? -12.623 6.308 38.742 1.00 93.12 92 GLY A CA 1
ATOM 708 C C . GLY A 1 92 ? -13.036 5.101 37.893 1.00 93.12 92 GLY A C 1
ATOM 709 O O . GLY A 1 92 ? -12.201 4.459 37.252 1.00 93.12 92 GLY A O 1
ATOM 710 N N . ASN A 1 93 ? -14.340 4.814 37.860 1.00 94.62 93 ASN A N 1
ATOM 711 C CA . ASN A 1 93 ? -14.919 3.800 36.975 1.00 94.62 93 ASN A CA 1
ATOM 7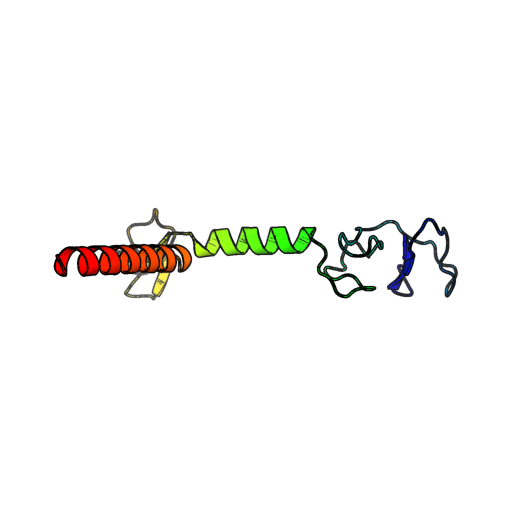12 C C . ASN A 1 93 ? -14.708 4.170 35.500 1.00 94.62 93 ASN A C 1
ATOM 714 O O . ASN A 1 93 ? -14.820 5.337 35.123 1.00 94.62 93 ASN A O 1
ATOM 718 N N . LEU A 1 94 ? -14.440 3.168 34.664 1.00 92.56 94 LEU A N 1
ATOM 719 C CA . LEU A 1 94 ? -14.232 3.358 33.231 1.00 92.56 94 LEU A CA 1
ATOM 720 C C . LEU A 1 94 ? -15.511 3.098 32.421 1.00 92.56 94 LEU A C 1
ATOM 722 O O . LEU A 1 94 ? -16.163 2.066 32.583 1.00 92.56 94 LEU A O 1
ATOM 726 N N . GLU A 1 95 ? -15.822 3.987 31.480 1.00 91.06 95 GLU A N 1
ATOM 727 C CA . GLU A 1 95 ? -16.953 3.837 30.561 1.00 91.06 95 GLU A CA 1
ATOM 728 C C . GLU A 1 95 ? -16.575 3.020 29.325 1.00 91.06 95 GLU A C 1
ATOM 730 O O . GLU A 1 95 ? -15.553 3.283 28.691 1.00 91.06 95 GLU A O 1
ATOM 735 N N . LEU A 1 96 ? -17.427 2.074 28.923 1.00 86.06 96 LEU A N 1
ATOM 736 C CA . LEU A 1 96 ? -17.277 1.365 27.653 1.00 86.06 96 LEU A CA 1
ATOM 737 C C . LEU A 1 96 ? -17.584 2.304 26.476 1.00 86.06 96 LEU A C 1
ATOM 739 O O . LEU A 1 96 ? -18.650 2.919 26.430 1.00 86.06 96 LEU A O 1
ATOM 743 N N . LYS A 1 97 ? -16.675 2.366 25.501 1.00 83.06 97 LYS A N 1
ATOM 744 C CA . LYS A 1 97 ? -16.881 3.000 24.196 1.00 83.06 97 LYS A CA 1
ATOM 745 C C . LYS A 1 97 ? -16.698 1.957 23.094 1.00 83.06 97 LYS A C 1
ATOM 747 O O . LYS A 1 97 ? -15.841 1.071 23.165 1.00 83.06 97 LYS A O 1
ATOM 752 N N . ASN A 1 98 ? -17.541 2.054 22.078 1.00 75.69 98 ASN A N 1
ATOM 753 C CA . ASN A 1 98 ? -17.481 1.190 20.911 1.00 75.69 98 ASN A CA 1
ATOM 754 C C . ASN A 1 98 ? -16.528 1.797 19.878 1.00 75.69 98 ASN A C 1
ATOM 756 O O . ASN A 1 98 ? -16.497 3.012 19.700 1.00 75.69 98 ASN A O 1
ATOM 760 N N . GLY A 1 99 ? -15.773 0.955 19.171 1.00 67.44 99 GLY A N 1
ATOM 761 C CA . GLY A 1 99 ? -15.064 1.393 17.972 1.00 67.44 99 GLY A CA 1
ATOM 762 C C . GLY A 1 99 ? -16.054 1.865 16.900 1.00 67.44 99 GLY A C 1
ATOM 763 O O . GLY A 1 99 ? -17.192 1.387 16.836 1.00 67.44 99 GLY A O 1
ATOM 764 N N . ILE A 1 100 ? -15.645 2.809 16.049 1.00 65.50 100 ILE A N 1
ATOM 765 C CA . ILE A 1 100 ? -16.566 3.470 15.109 1.00 65.50 100 ILE A CA 1
ATOM 766 C C . ILE A 1 100 ? -17.226 2.507 14.107 1.00 65.50 100 ILE A C 1
ATOM 768 O O . ILE A 1 100 ? -18.337 2.776 13.652 1.00 65.50 100 ILE A O 1
ATOM 772 N N . ALA A 1 101 ? -16.613 1.357 13.801 1.00 61.34 101 ALA A N 1
ATOM 773 C CA . ALA A 1 101 ? -17.248 0.334 12.968 1.00 61.34 101 ALA A CA 1
ATOM 774 C C . ALA A 1 101 ? -18.409 -0.371 13.696 1.00 61.34 101 ALA A C 1
ATOM 776 O O . ALA A 1 101 ? -19.461 -0.610 13.096 1.00 61.34 101 ALA A O 1
ATOM 777 N N . ALA A 1 102 ? -18.282 -0.610 15.006 1.00 60.34 102 ALA A N 1
ATOM 778 C CA . ALA A 1 102 ? -19.372 -1.133 15.822 1.00 60.34 102 ALA A CA 1
ATOM 779 C C . ALA A 1 102 ? -20.539 -0.130 15.908 1.00 60.34 102 ALA A C 1
ATOM 781 O O . ALA A 1 102 ? -21.689 -0.535 15.714 1.00 60.34 102 ALA A O 1
ATOM 782 N N . GLU A 1 103 ? -20.269 1.170 16.082 1.00 62.31 103 GLU A N 1
ATOM 783 C CA . GLU A 1 103 ? -21.316 2.209 16.072 1.00 62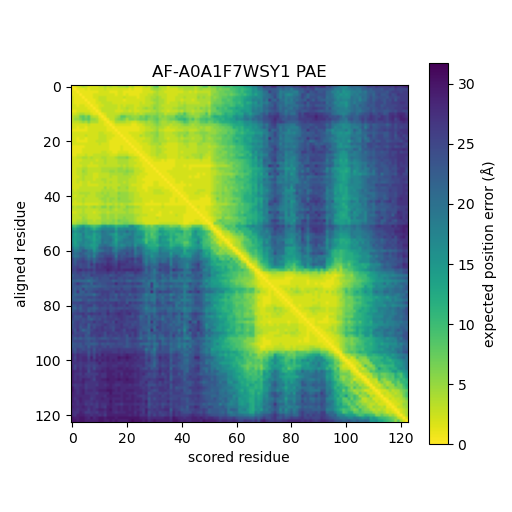.31 103 GLU A CA 1
ATOM 784 C C . GLU A 1 103 ? -22.012 2.338 14.708 1.00 62.31 103 GLU A C 1
ATOM 786 O O . GLU A 1 103 ? -23.244 2.339 14.646 1.00 62.31 103 GLU A O 1
ATOM 791 N N . LEU A 1 104 ? -21.256 2.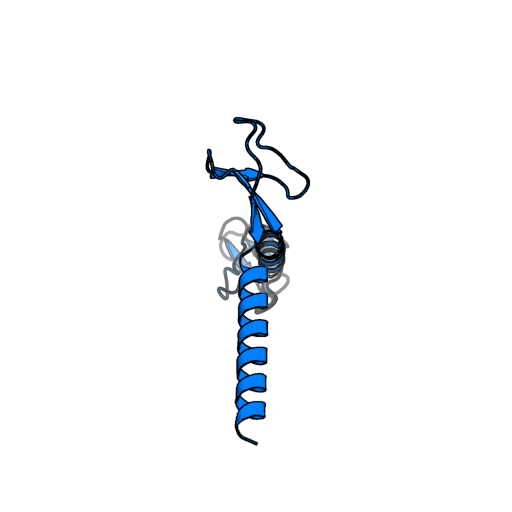340 13.603 1.00 60.91 104 LEU A N 1
ATOM 792 C CA . LEU A 1 104 ? -21.809 2.321 12.242 1.00 60.91 104 LEU A CA 1
ATOM 793 C C . LEU A 1 104 ? -22.676 1.075 11.990 1.00 60.91 104 LEU A C 1
ATOM 795 O O . LEU A 1 104 ? -23.750 1.175 11.387 1.00 60.91 104 LEU A O 1
ATOM 799 N N . SER A 1 105 ? -22.252 -0.096 12.478 1.00 61.97 105 SER A N 1
ATOM 800 C CA . SER A 1 105 ? -23.025 -1.339 12.357 1.00 61.97 105 SER A CA 1
ATOM 801 C C . SER A 1 105 ? -24.344 -1.281 13.141 1.00 61.97 105 SER A C 1
ATOM 803 O O . SER A 1 105 ? -25.386 -1.711 12.637 1.00 61.97 105 SER A O 1
ATOM 805 N N . TYR A 1 106 ? -24.325 -0.697 14.344 1.00 59.53 106 TYR A N 1
ATOM 806 C CA . TYR A 1 106 ? -25.506 -0.515 15.184 1.00 59.53 106 TYR A CA 1
ATOM 807 C C . TYR A 1 106 ? -26.467 0.515 14.580 1.00 59.53 106 TYR A C 1
ATOM 809 O O . TYR A 1 106 ? -27.667 0.253 14.490 1.00 59.53 106 TYR A O 1
ATOM 817 N N . GLY A 1 107 ? -25.945 1.634 14.066 1.00 61.50 107 GLY A N 1
ATOM 818 C CA . GLY A 1 107 ? -26.719 2.650 13.352 1.00 61.50 107 GLY A CA 1
ATOM 819 C C . GLY A 1 107 ? -27.453 2.083 12.134 1.00 61.50 107 GLY A C 1
ATOM 820 O O . GLY A 1 107 ? -28.657 2.303 11.985 1.00 61.50 107 GLY A O 1
ATOM 821 N N . ARG A 1 108 ? -26.776 1.266 11.309 1.00 60.78 108 ARG A N 1
ATOM 822 C CA . ARG A 1 108 ? -27.412 0.567 10.174 1.00 60.78 108 ARG A CA 1
ATOM 823 C C . ARG A 1 108 ? -28.519 -0.390 10.627 1.00 60.78 108 ARG A C 1
ATOM 825 O O . ARG A 1 108 ? -29.615 -0.337 10.076 1.00 60.78 108 ARG A O 1
ATOM 832 N N . LYS A 1 109 ? -28.277 -1.215 11.655 1.00 64.19 109 LYS A N 1
ATOM 833 C CA . LYS A 1 109 ? -29.294 -2.133 12.210 1.00 64.19 109 LYS A CA 1
ATOM 834 C C . LYS A 1 109 ? -30.509 -1.381 12.766 1.00 64.19 109 LYS A C 1
ATOM 836 O O . LYS A 1 109 ? -31.640 -1.769 12.486 1.00 64.19 109 LYS A O 1
ATOM 841 N N . LYS A 1 110 ? -30.291 -0.278 13.490 1.00 65.69 110 LYS A N 1
ATOM 842 C CA . LYS A 1 110 ? -31.360 0.582 14.025 1.00 65.69 110 LYS A CA 1
ATOM 843 C C . LYS A 1 110 ? -32.176 1.247 12.910 1.00 65.69 110 LYS A C 1
ATOM 845 O O . LYS A 1 110 ? -33.398 1.292 13.012 1.00 65.69 110 LYS A O 1
ATOM 850 N N . SER A 1 111 ? -31.525 1.703 11.837 1.00 65.62 111 SER A N 1
ATOM 851 C CA . SER A 1 111 ? -32.198 2.266 10.657 1.00 65.62 111 SER A CA 1
ATOM 852 C C . SER A 1 111 ? -33.087 1.231 9.952 1.00 65.62 111 SER A C 1
ATOM 854 O O . SER A 1 111 ? -34.264 1.492 9.711 1.00 65.62 111 SER A O 1
ATOM 856 N N . LEU A 1 112 ? -32.575 0.014 9.722 1.00 63.88 112 LEU A N 1
ATOM 857 C CA . LEU A 1 112 ? -33.351 -1.084 9.128 1.00 63.88 112 LEU A CA 1
ATOM 858 C C . LEU A 1 112 ? -34.563 -1.475 9.990 1.00 63.88 112 LEU A C 1
ATOM 860 O O . LEU A 1 112 ? -35.671 -1.586 9.471 1.00 63.88 112 LEU A O 1
ATOM 864 N N . LEU A 1 113 ? -34.379 -1.613 11.309 1.00 64.75 113 LEU A N 1
ATOM 865 C CA . LEU A 1 113 ? -35.479 -1.873 12.247 1.00 64.75 113 LEU A CA 1
ATOM 866 C C . LEU A 1 113 ? -36.522 -0.745 12.235 1.00 64.75 113 LEU A C 1
ATOM 868 O O . LEU A 1 113 ? -37.717 -1.025 12.244 1.00 64.75 113 LEU A O 1
ATOM 872 N N . SER A 1 114 ? -36.088 0.517 12.157 1.00 69.12 114 SER A N 1
ATOM 873 C CA . SER A 1 114 ? -36.981 1.675 12.028 1.00 69.12 114 SER A CA 1
ATOM 874 C C . SER A 1 114 ? -37.796 1.635 10.731 1.00 69.12 114 SER A C 1
ATOM 876 O O . SER A 1 114 ? -38.992 1.921 10.759 1.00 69.12 114 SER A O 1
ATOM 878 N N . GLY A 1 115 ? -37.183 1.251 9.606 1.00 66.56 115 GLY A N 1
ATOM 879 C CA . GLY A 1 115 ? -37.878 1.080 8.327 1.00 66.56 115 GLY A CA 1
ATOM 880 C C . GLY A 1 115 ? -38.930 -0.032 8.376 1.00 66.56 115 GLY A C 1
ATOM 881 O O . GLY A 1 115 ? -40.078 0.193 8.000 1.00 66.56 115 GLY A O 1
ATOM 882 N N . ILE A 1 116 ? -38.575 -1.196 8.929 1.00 70.44 116 ILE A N 1
ATOM 883 C CA . ILE A 1 116 ? -39.490 -2.341 9.082 1.00 70.44 116 ILE A CA 1
ATOM 884 C C . ILE A 1 116 ? -40.663 -1.988 10.013 1.00 70.44 116 ILE A C 1
ATOM 886 O O . ILE A 1 116 ? -41.816 -2.230 9.665 1.00 70.44 116 ILE A O 1
ATOM 890 N N . LEU A 1 117 ? -40.398 -1.349 11.158 1.00 69.19 117 LEU A N 1
ATOM 891 C CA . LEU A 1 117 ? -41.440 -0.885 12.086 1.00 69.19 117 LEU A CA 1
ATOM 892 C C . LEU A 1 117 ? -42.330 0.219 11.497 1.00 69.19 117 LEU A C 1
ATOM 894 O O . LEU A 1 117 ? -43.470 0.362 11.928 1.00 69.19 117 LEU A O 1
ATOM 898 N N . SER A 1 118 ? -41.826 0.997 10.536 1.00 68.00 118 SER A N 1
ATOM 899 C CA . SER A 1 118 ? -42.636 1.982 9.811 1.00 68.00 118 SER A CA 1
ATOM 900 C C . SER A 1 118 ? -43.549 1.295 8.796 1.00 68.00 118 SER A C 1
ATOM 902 O O . SER A 1 118 ? -44.730 1.612 8.738 1.00 68.00 118 SER A O 1
ATOM 904 N N . TYR A 1 119 ? -43.040 0.300 8.061 1.00 64.75 119 TYR A N 1
ATOM 905 C CA . TYR A 1 119 ? -43.831 -0.498 7.118 1.00 64.75 119 TYR A CA 1
ATOM 906 C C . TYR A 1 119 ? -44.959 -1.275 7.822 1.00 64.75 119 TYR A C 1
ATOM 908 O O . TYR A 1 119 ? -46.097 -1.270 7.364 1.00 64.75 119 TYR A O 1
ATOM 916 N N . LEU A 1 120 ? -44.671 -1.866 8.988 1.00 69.06 120 LEU A N 1
ATOM 917 C CA . LEU A 1 120 ? -45.640 -2.596 9.821 1.00 69.06 120 LEU A CA 1
ATOM 918 C C . LEU A 1 120 ? -46.669 -1.706 10.548 1.00 69.06 120 LEU A C 1
ATOM 920 O O . LEU A 1 120 ? -47.528 -2.238 11.240 1.00 69.06 120 LEU A O 1
ATOM 924 N N . LYS A 1 121 ? -46.577 -0.374 10.438 1.00 63.00 121 LYS A N 1
ATOM 925 C CA . LYS A 1 121 ? -47.561 0.584 10.987 1.00 63.00 121 LYS A CA 1
ATOM 926 C C . LYS A 1 121 ? -48.498 1.179 9.930 1.00 63.00 121 LYS A C 1
ATOM 928 O O . LYS A 1 121 ? -49.341 2.003 10.273 1.00 63.00 121 LYS A O 1
ATOM 933 N N . VAL A 1 122 ? -48.303 0.824 8.660 1.00 56.62 122 VAL A N 1
ATOM 934 C CA . VAL A 1 122 ? -49.078 1.328 7.510 1.00 56.62 122 VAL A CA 1
ATOM 935 C C . VAL A 1 122 ? -50.113 0.292 7.025 1.00 56.62 122 VAL A C 1
ATOM 937 O O . VAL A 1 122 ? -50.901 0.587 6.130 1.00 56.62 122 VAL A O 1
ATOM 940 N N . TYR A 1 123 ? -50.148 -0.884 7.660 1.00 47.53 123 TYR A N 1
ATOM 941 C CA . TYR A 1 123 ? -51.147 -1.946 7.497 1.00 47.53 123 TYR A CA 1
ATOM 942 C C . TYR A 1 123 ? -51.837 -2.232 8.836 1.00 47.53 123 TYR A C 1
ATOM 944 O O . TYR A 1 123 ? -51.135 -2.130 9.868 1.00 47.53 123 TYR A O 1
#

Organism: NCBI:txid1817813

InterPro domains:
  IPR025874 Double zinc ribbon [PF12773] (3-48)

Radius of gyration: 25.81 Å; Cα contacts (8 Å, |Δi|>4): 177; chains: 1; bounding box: 76×23×61 Å

pLDDT: mean 80.31, std 13.58, range [47.53, 96.75]

Secondary structure (DSSP, 8-state):
-B-TTT--B-SS--SB-TTT-PBPBP-PBPTTT--B--TT-SB-TTT--B-HHHHHHHHHHHHHHHS--EEE-TTT--EEETT--B-TTT-PBPEEE--HHHHHHHHHHHHHHHHHHHHTT--

Mean predicted aligned error: 14.69 Å

Solvent-accessible surface area (backbone atoms only — not comparable to full-atom values): 7168 Å² total; per-residue (Å²): 34,19,29,83,81,84,68,48,66,37,82,59,96,54,65,52,31,94,87,77,64,45,69,35,38,84,40,53,62,25,86,86,80,66,36,18,33,60,81,79,56,57,45,35,90,87,79,70,47,71,31,61,79,55,54,57,50,56,49,53,58,48,52,63,57,32,64,39,60,31,20,33,25,84,89,74,70,48,78,45,62,61,91,60,60,56,33,92,90,74,67,43,68,45,44,84,43,69,15,65,50,49,50,53,53,49,51,51,52,52,50,52,52,51,51,52,58,50,59,66,67,77,106

Nearest PDB structures (foldseek):
  5vbn-assembly2_F  TM=2.794E-01  e=7.728E-03  Homo sapiens
  7t6d-assembly1_B  TM=5.664E-01  e=6.415E-01  Escherichia coli
  8xgc-assembly1_8  TM=2.906E-01  e=7.264E-02  Saccharomyces cerevisiae
  7pmn-assembly1_Q  TM=2.801E-01  e=4.149E-01  Saccharomyces cerevisiae
  7qhs-assembly1_G  TM=2.690E-01  e=5.001E-01  Saccharomyces cerevisiae

Sequence (123 aa):
MYCPECKVNYKGEFKYCVTCNEELLAGKICSHCHTANSESSRICNLCGEFIETDVKKLYSTAQTSLDKTYKVCPSCSQTFANNKIYCETCGGNLELKNGIAAELSYGRKKSLLSGILSYLKVY

Foldseek 3Di:
DAAPPVQDWDDDDDQADPPPRGGGDAAQAAPPPRIHGHVPDQADPPPRHGRVVVVVVVVVVVVVQQQAKWWAFPVPRDIGHPPDQADPVPRGGIHIDGRNVVVVVVVVVVVVVVVVVVVVVVD